Protein AF-X1VLU9-F1 (afdb_monomer_lite)

Organism: NCBI:txid412755

Sequence (115 aa):
IEFSKPILYQEQDTIEKRTSQYILWFVLENTLRLLHPFMPFITEEVWQKLSHKGESIMVSPWPKYKEKCMNKDAENKIEKIMSIIKTIRNIKSDMNIPYSKEIDLYLNVSEKDKL

InterPro domains:
  IPR002303 Valine-tRNA ligase [PTHR11946] (1-113)
  IPR009080 Aminoacyl-tRNA synthetase, class Ia, anticodon-binding [SSF47323] (1-112)
  IPR013155 Methionyl/Valyl/Leucyl/Isoleucyl-tRNA synthetase, anticodon-binding [PF08264] (1-106)

pLDDT: mean 91.16, std 8.03, range [52.5, 97.25]

Structure (mmCIF, N/CA/C/O backbone):
data_AF-X1VLU9-F1
#
_entry.id   AF-X1VLU9-F1
#
loop_
_atom_site.group_PDB
_atom_site.id
_atom_site.type_symbol
_atom_site.label_atom_id
_atom_site.label_alt_id
_atom_site.label_comp_id
_atom_site.label_asym_id
_atom_site.label_entity_id
_atom_site.label_seq_id
_atom_site.pdbx_PDB_ins_code
_atom_site.Cartn_x
_atom_site.Cartn_y
_atom_site.Cartn_z
_atom_site.occupancy
_atom_site.B_iso_or_equiv
_atom_site.auth_seq_id
_atom_site.auth_comp_id
_atom_site.auth_asym_id
_atom_site.auth_atom_id
_atom_site.pdbx_PDB_model_num
ATOM 1 N N . ILE A 1 1 ? -3.256 2.794 1.892 1.00 87.06 1 ILE A N 1
ATOM 2 C CA . ILE A 1 1 ? -2.352 3.781 2.537 1.00 87.06 1 ILE A CA 1
ATOM 3 C C . ILE A 1 1 ? -2.792 4.089 3.970 1.00 87.06 1 ILE A C 1
ATOM 5 O O . ILE A 1 1 ? -1.948 4.114 4.847 1.00 87.06 1 ILE A O 1
ATOM 9 N N . GLU A 1 2 ? -4.085 4.268 4.256 1.00 90.94 2 GLU A N 1
ATOM 10 C CA . GLU A 1 2 ? -4.553 4.614 5.615 1.00 90.94 2 GLU A CA 1
ATOM 11 C C . GLU A 1 2 ? -4.039 3.685 6.732 1.00 90.94 2 GLU A C 1
ATOM 13 O O . GLU A 1 2 ? -3.484 4.169 7.714 1.00 90.94 2 GLU A O 1
ATOM 18 N N . PHE A 1 3 ? -4.108 2.361 6.546 1.00 91.19 3 PHE A N 1
ATOM 19 C CA . PHE A 1 3 ? -3.645 1.386 7.546 1.00 91.19 3 PHE A CA 1
ATOM 20 C C . PHE A 1 3 ? -2.146 1.458 7.873 1.00 91.19 3 PHE A C 1
ATOM 22 O O . PHE A 1 3 ? -1.746 1.019 8.946 1.00 91.19 3 PHE A O 1
ATOM 29 N N . SER A 1 4 ? -1.306 2.008 6.988 1.00 92.75 4 SER A N 1
ATOM 30 C CA . SER A 1 4 ? 0.132 2.129 7.252 1.00 92.75 4 SER A CA 1
ATOM 31 C C . SER A 1 4 ? 0.494 3.401 8.021 1.00 92.75 4 SER A C 1
ATOM 33 O O . SER A 1 4 ? 1.587 3.462 8.577 1.00 92.75 4 SER A O 1
ATOM 35 N N . LYS A 1 5 ? -0.389 4.411 8.092 1.00 92.88 5 LYS A N 1
ATOM 36 C CA . LYS A 1 5 ? -0.102 5.697 8.759 1.00 92.88 5 LYS A CA 1
ATOM 37 C C . LYS A 1 5 ? 0.344 5.551 10.221 1.00 92.88 5 LYS A C 1
ATOM 39 O O . LYS A 1 5 ? 1.363 6.154 10.552 1.00 92.88 5 LYS A O 1
ATOM 44 N N . PRO A 1 6 ? -0.319 4.738 11.075 1.00 92.56 6 PRO A N 1
ATOM 45 C CA . PRO A 1 6 ? 0.094 4.593 12.471 1.00 92.56 6 PRO A CA 1
ATOM 46 C C . PRO A 1 6 ? 1.520 4.066 12.627 1.00 92.56 6 PRO A C 1
ATOM 48 O O . PRO A 1 6 ? 2.191 4.424 13.583 1.00 92.56 6 PRO A O 1
ATOM 51 N N . ILE A 1 7 ? 1.987 3.236 11.688 1.00 94.00 7 ILE A N 1
ATOM 52 C CA . ILE A 1 7 ? 3.350 2.689 11.678 1.00 94.00 7 ILE A CA 1
ATOM 53 C C . ILE A 1 7 ? 4.340 3.730 11.135 1.00 94.00 7 ILE A C 1
ATOM 55 O O . ILE A 1 7 ? 5.429 3.902 11.671 1.00 94.00 7 ILE A O 1
ATOM 59 N N . LEU A 1 8 ? 3.968 4.453 10.075 1.00 92.69 8 LEU A N 1
ATOM 60 C CA . LEU A 1 8 ? 4.845 5.440 9.436 1.00 92.69 8 LEU A CA 1
ATOM 61 C C . LEU A 1 8 ? 5.120 6.667 10.311 1.00 92.69 8 LEU A C 1
ATOM 63 O O . LEU A 1 8 ? 6.210 7.231 10.228 1.00 92.69 8 LEU A O 1
ATOM 67 N N . TYR A 1 9 ? 4.146 7.079 11.123 1.00 93.06 9 TYR A N 1
ATOM 68 C CA . TYR A 1 9 ? 4.248 8.259 11.987 1.00 93.06 9 TYR A CA 1
ATOM 69 C C . TYR A 1 9 ? 4.845 7.975 13.367 1.00 93.06 9 TYR A C 1
ATOM 71 O O . TYR A 1 9 ? 4.928 8.885 14.184 1.00 93.06 9 TYR A O 1
ATOM 79 N N . GLN A 1 10 ? 5.299 6.747 13.624 1.00 91.44 10 GLN A N 1
ATOM 80 C CA . GLN A 1 10 ? 6.104 6.459 14.811 1.00 91.44 10 GLN A CA 1
ATOM 81 C C . GLN A 1 10 ? 7.410 7.257 14.752 1.00 91.44 10 GLN A C 1
ATOM 83 O O . GLN A 1 10 ? 8.022 7.369 13.685 1.00 91.44 10 GLN A O 1
ATOM 88 N N . GLU A 1 11 ? 7.839 7.809 15.886 1.00 89.25 11 GLU A N 1
ATOM 89 C CA . GLU A 1 11 ? 9.069 8.606 15.965 1.00 89.25 11 GLU A CA 1
ATOM 90 C C . GLU A 1 11 ? 10.305 7.723 15.789 1.00 89.25 11 GLU A C 1
ATOM 92 O O . GLU A 1 11 ? 11.213 8.049 15.022 1.00 89.25 11 GLU A O 1
ATOM 97 N N . GLN A 1 12 ? 10.301 6.561 16.442 1.00 92.06 12 GLN A N 1
ATOM 98 C CA . GLN A 1 12 ? 11.376 5.588 16.365 1.00 92.06 12 GLN A CA 1
ATOM 99 C C . GLN A 1 12 ? 11.509 4.968 14.964 1.00 92.06 12 GLN A C 1
ATOM 101 O O . GLN A 1 12 ? 10.530 4.691 14.265 1.00 92.06 12 GLN A O 1
ATOM 106 N N . ASP A 1 13 ? 12.750 4.712 14.557 1.00 90.75 13 ASP A N 1
ATOM 107 C CA . ASP A 1 13 ? 13.049 3.975 13.332 1.00 90.75 13 ASP A CA 1
ATOM 108 C C . ASP A 1 13 ? 13.089 2.472 13.629 1.00 90.75 13 ASP A C 1
ATOM 110 O O . ASP A 1 13 ? 14.112 1.928 14.049 1.00 90.75 13 ASP A O 1
ATOM 114 N N . THR A 1 14 ? 11.941 1.809 13.471 1.00 94.94 14 THR A N 1
ATOM 115 C CA . THR A 1 14 ? 11.804 0.370 13.724 1.00 94.94 14 THR A CA 1
ATOM 116 C C . THR A 1 14 ? 11.893 -0.461 12.452 1.00 94.94 14 THR A C 1
ATOM 118 O O . THR A 1 14 ? 11.740 0.028 11.327 1.00 94.94 14 THR A O 1
ATOM 121 N N . ILE A 1 15 ? 12.087 -1.769 12.633 1.00 94.81 15 ILE A N 1
ATOM 122 C CA . ILE A 1 15 ? 12.042 -2.737 11.535 1.00 94.81 15 ILE A CA 1
ATOM 123 C C . ILE A 1 15 ? 10.670 -2.682 10.852 1.00 94.81 15 ILE A C 1
ATOM 125 O O . ILE A 1 15 ? 10.607 -2.621 9.629 1.00 94.81 15 ILE A O 1
ATOM 129 N N . GLU A 1 16 ? 9.580 -2.604 11.614 1.00 94.06 16 GLU A N 1
ATOM 130 C CA . GLU A 1 16 ? 8.211 -2.533 11.095 1.00 94.06 16 GLU A CA 1
ATOM 131 C C . GLU A 1 16 ? 7.997 -1.296 10.213 1.00 94.06 16 GLU A C 1
ATOM 133 O O . GLU A 1 16 ? 7.390 -1.393 9.141 1.00 94.06 16 GLU A O 1
ATOM 138 N N . LYS A 1 17 ? 8.536 -0.140 10.622 1.00 95.00 17 LYS A N 1
ATOM 139 C CA . LYS A 1 17 ? 8.474 1.103 9.844 1.00 95.00 17 LYS A CA 1
ATOM 140 C C . LYS A 1 17 ? 9.212 0.971 8.517 1.00 95.00 17 LYS A C 1
ATOM 142 O O . LYS A 1 17 ? 8.630 1.267 7.470 1.00 95.00 17 LYS A O 1
ATOM 147 N N . ARG A 1 18 ? 10.443 0.454 8.536 1.00 95.19 18 ARG A N 1
ATOM 148 C CA . ARG A 1 18 ? 11.242 0.211 7.322 1.00 95.19 18 ARG A CA 1
ATOM 149 C C . ARG A 1 18 ? 10.586 -0.816 6.400 1.00 95.19 18 ARG A C 1
ATOM 151 O O . ARG A 1 18 ? 10.531 -0.608 5.189 1.00 95.19 18 ARG A O 1
ATOM 158 N N . THR A 1 19 ? 10.033 -1.892 6.956 1.00 95.31 19 THR A N 1
ATOM 159 C CA . THR A 1 19 ? 9.283 -2.901 6.197 1.00 95.31 19 THR A CA 1
ATOM 160 C C . THR A 1 19 ? 8.052 -2.289 5.531 1.00 95.31 19 THR A C 1
ATOM 162 O O . THR A 1 19 ? 7.828 -2.514 4.344 1.00 95.31 19 THR A O 1
ATOM 165 N N . SER A 1 20 ? 7.285 -1.465 6.250 1.00 95.19 20 SER A N 1
ATOM 166 C CA . SER A 1 20 ? 6.116 -0.762 5.705 1.00 95.19 20 SER A CA 1
ATOM 167 C C . SER A 1 20 ? 6.497 0.181 4.555 1.00 95.19 20 SER A C 1
ATOM 169 O O . SER A 1 20 ? 5.884 0.138 3.488 1.00 95.19 20 SER A O 1
ATOM 171 N N . GLN A 1 21 ? 7.563 0.971 4.720 1.00 94.88 21 GLN A N 1
ATOM 172 C CA . GLN A 1 21 ? 8.094 1.845 3.666 1.00 94.88 21 GLN A CA 1
ATOM 173 C C . GLN A 1 21 ? 8.549 1.057 2.434 1.00 94.88 21 GLN A C 1
ATOM 175 O O . GLN A 1 21 ? 8.220 1.438 1.311 1.00 94.88 21 GLN A O 1
ATOM 180 N N . TYR A 1 22 ? 9.254 -0.059 2.633 1.00 95.38 22 TYR A N 1
ATOM 181 C CA . TYR A 1 22 ? 9.688 -0.925 1.540 1.00 95.38 22 TYR A CA 1
ATOM 182 C C . TYR A 1 22 ? 8.501 -1.507 0.767 1.00 95.38 22 TYR A C 1
ATOM 184 O O . TYR A 1 22 ? 8.501 -1.480 -0.462 1.00 95.38 22 TYR A O 1
ATOM 192 N N . ILE A 1 23 ? 7.470 -1.994 1.465 1.00 94.81 23 ILE A N 1
ATOM 193 C CA . ILE A 1 23 ? 6.259 -2.528 0.826 1.00 94.81 23 ILE A CA 1
ATOM 194 C C . ILE A 1 23 ? 5.544 -1.429 0.031 1.00 94.81 23 ILE A C 1
ATOM 196 O O . ILE A 1 23 ? 5.151 -1.666 -1.110 1.00 94.81 23 ILE A O 1
ATOM 200 N N . LEU A 1 24 ? 5.406 -0.221 0.590 1.00 95.69 24 LEU A N 1
ATOM 201 C CA . LEU A 1 24 ? 4.789 0.913 -0.107 1.00 95.69 24 LEU A CA 1
ATOM 202 C C . LEU A 1 24 ? 5.563 1.304 -1.366 1.00 95.69 24 LEU A C 1
ATOM 204 O O . LEU A 1 24 ? 4.955 1.476 -2.421 1.00 95.69 24 LEU A O 1
ATOM 208 N N . TRP A 1 25 ? 6.889 1.399 -1.266 1.00 95.88 25 TRP A N 1
ATOM 209 C CA . TRP A 1 25 ? 7.758 1.646 -2.412 1.00 95.88 25 TRP A CA 1
ATOM 210 C C . TRP A 1 25 ? 7.600 0.554 -3.477 1.00 95.88 25 TRP A C 1
ATOM 212 O O . TRP A 1 25 ? 7.368 0.866 -4.642 1.00 95.88 25 TRP A O 1
ATOM 222 N N . PHE A 1 26 ? 7.650 -0.719 -3.075 1.00 94.50 26 PHE A N 1
ATOM 223 C CA . PHE A 1 26 ? 7.532 -1.863 -3.978 1.00 94.50 26 PHE A CA 1
ATOM 224 C C . PHE A 1 26 ? 6.196 -1.861 -4.731 1.00 94.50 26 PHE A C 1
ATOM 226 O O . PHE A 1 26 ? 6.167 -2.034 -5.950 1.00 94.50 26 PHE A O 1
ATOM 233 N N . VAL A 1 27 ? 5.081 -1.641 -4.030 1.00 95.00 27 VAL A N 1
ATOM 234 C CA . VAL A 1 27 ? 3.748 -1.598 -4.648 1.00 95.00 27 VAL A CA 1
ATOM 235 C C . VAL A 1 27 ? 3.608 -0.389 -5.572 1.00 95.00 27 VAL A C 1
ATOM 237 O O . VAL A 1 27 ? 3.090 -0.535 -6.680 1.00 95.00 27 VAL A O 1
ATOM 240 N N . LEU A 1 28 ? 4.088 0.788 -5.159 1.00 96.06 28 LEU A N 1
ATOM 241 C CA . LEU A 1 28 ? 4.030 2.001 -5.974 1.00 96.06 28 LEU A CA 1
ATOM 242 C C . LEU A 1 28 ? 4.845 1.854 -7.265 1.00 96.06 28 LEU A C 1
ATOM 244 O O . LEU A 1 28 ? 4.321 2.126 -8.340 1.00 96.06 28 LEU A O 1
ATOM 248 N N . GLU A 1 29 ? 6.083 1.369 -7.177 1.00 95.44 29 GLU A N 1
ATOM 249 C CA . GLU A 1 29 ? 6.968 1.159 -8.330 1.00 95.44 29 GLU A CA 1
ATOM 250 C C . GLU A 1 29 ? 6.344 0.214 -9.368 1.00 95.44 29 GLU A C 1
ATOM 252 O O . GLU A 1 29 ? 6.296 0.540 -10.557 1.00 95.44 29 GLU A O 1
ATOM 257 N N . ASN A 1 30 ? 5.775 -0.913 -8.923 1.00 94.88 30 ASN A N 1
ATOM 258 C CA . ASN A 1 30 ? 5.117 -1.856 -9.829 1.00 94.88 30 ASN A CA 1
ATOM 259 C C . ASN A 1 30 ? 3.827 -1.265 -10.413 1.00 94.88 30 ASN A C 1
ATOM 261 O O . ASN A 1 30 ? 3.553 -1.457 -11.595 1.00 94.88 30 ASN A O 1
ATOM 265 N N . THR A 1 31 ? 3.060 -0.509 -9.624 1.00 95.81 31 THR A N 1
ATOM 266 C CA . THR A 1 31 ? 1.838 0.158 -10.101 1.00 95.81 31 THR A CA 1
ATOM 267 C C . THR A 1 31 ? 2.154 1.194 -11.177 1.00 95.81 31 THR A C 1
ATOM 269 O O . THR A 1 31 ? 1.472 1.232 -12.197 1.00 95.81 31 THR A O 1
ATOM 272 N N . LEU A 1 32 ? 3.214 1.992 -11.002 1.00 96.75 32 LEU A N 1
ATOM 273 C CA . LEU A 1 32 ? 3.661 2.956 -12.010 1.00 96.75 32 LEU A CA 1
ATOM 274 C C . LEU A 1 32 ? 4.038 2.261 -13.320 1.00 96.75 32 LEU A C 1
ATOM 276 O O . LEU A 1 32 ? 3.639 2.729 -14.382 1.00 96.75 32 LEU A O 1
ATOM 280 N N . ARG A 1 33 ? 4.732 1.117 -13.258 1.00 95.38 33 ARG A N 1
ATOM 281 C CA . ARG A 1 33 ? 5.093 0.338 -14.458 1.00 95.38 33 ARG A CA 1
ATOM 282 C C . ARG A 1 33 ? 3.875 -0.226 -15.176 1.00 95.38 33 ARG A C 1
ATOM 284 O O . ARG A 1 33 ? 3.818 -0.161 -16.399 1.00 95.38 33 ARG A O 1
ATOM 291 N N . LEU A 1 34 ? 2.884 -0.720 -14.433 1.00 96.12 34 LEU A N 1
ATOM 292 C CA . LEU A 1 34 ? 1.612 -1.171 -15.011 1.00 96.12 34 LEU A CA 1
ATOM 293 C C . LEU A 1 34 ? 0.830 -0.021 -15.663 1.00 96.12 34 LEU A C 1
ATOM 295 O O . LEU A 1 34 ? 0.137 -0.228 -16.656 1.00 96.12 34 LEU A O 1
ATOM 299 N N . LEU A 1 35 ? 0.938 1.184 -15.103 1.00 97.25 35 LEU A N 1
ATOM 300 C CA . LEU A 1 35 ? 0.200 2.368 -15.535 1.00 97.25 35 LEU A CA 1
ATOM 301 C C . LEU A 1 35 ? 0.896 3.145 -16.665 1.00 97.25 35 LEU A C 1
ATOM 303 O O . LEU A 1 35 ? 0.244 3.916 -17.370 1.00 97.25 35 LEU A O 1
ATOM 307 N N . HIS A 1 36 ? 2.200 2.936 -16.857 1.00 97.00 36 HIS A N 1
ATOM 308 C CA . HIS A 1 36 ? 3.024 3.668 -17.819 1.00 97.00 36 HIS A CA 1
ATOM 309 C C . HIS A 1 36 ? 2.502 3.649 -19.265 1.00 97.00 36 HIS A C 1
ATOM 311 O O . HIS A 1 36 ? 2.472 4.721 -19.871 1.00 97.00 36 HIS A O 1
ATOM 317 N N . PRO A 1 37 ? 1.991 2.523 -19.813 1.00 96.00 37 PRO A N 1
ATOM 318 C CA . PRO A 1 37 ? 1.419 2.506 -21.163 1.00 96.00 37 PRO A CA 1
ATOM 319 C C . PRO A 1 37 ? 0.236 3.465 -21.364 1.00 96.00 37 PRO A C 1
ATOM 321 O O . PRO A 1 37 ? -0.068 3.829 -22.495 1.00 96.00 37 PRO A O 1
ATOM 324 N N . PHE A 1 38 ? -0.433 3.873 -20.280 1.00 97.12 38 PHE A N 1
ATOM 325 C CA . PHE A 1 38 ? -1.590 4.769 -20.318 1.00 97.12 38 PHE A CA 1
ATOM 326 C C . PHE A 1 38 ? -1.229 6.219 -19.978 1.00 97.12 38 PHE A C 1
ATOM 328 O O . PHE A 1 38 ? -1.838 7.144 -20.509 1.00 97.12 38 PHE A O 1
ATOM 335 N N . MET A 1 39 ? -0.256 6.433 -19.086 1.00 96.94 39 MET A N 1
ATOM 336 C CA . MET A 1 39 ? 0.142 7.764 -18.608 1.00 96.94 39 MET A CA 1
ATOM 337 C C . MET A 1 39 ? 1.669 7.933 -18.595 1.00 96.94 39 MET A C 1
ATOM 339 O O . MET A 1 39 ? 2.264 8.050 -17.517 1.00 96.94 39 MET A O 1
ATOM 343 N N . PRO A 1 40 ? 2.330 7.965 -19.763 1.00 95.12 40 PRO A N 1
ATOM 344 C CA . PRO A 1 40 ? 3.781 7.825 -19.850 1.00 95.12 40 PRO A CA 1
ATOM 345 C C . PRO A 1 40 ? 4.547 8.952 -19.152 1.00 95.12 40 PRO A C 1
ATOM 347 O O . PRO A 1 40 ? 5.482 8.685 -18.406 1.00 95.12 40 PRO A O 1
ATOM 350 N N . PHE A 1 41 ? 4.115 10.204 -19.312 1.00 96.12 41 PHE A N 1
ATOM 351 C CA . PHE A 1 41 ? 4.836 11.356 -18.762 1.00 96.12 41 PHE A CA 1
ATOM 352 C C . PHE A 1 41 ? 4.745 11.448 -17.236 1.00 96.12 41 PHE A C 1
ATOM 354 O O . PHE A 1 41 ? 5.757 11.625 -16.564 1.00 96.12 41 PHE A O 1
ATOM 361 N N . ILE A 1 42 ? 3.540 11.281 -16.679 1.00 96.50 42 ILE A N 1
ATOM 362 C CA . ILE A 1 42 ? 3.320 11.374 -15.227 1.00 96.50 42 ILE A CA 1
ATOM 363 C C . ILE A 1 42 ? 4.005 10.208 -14.517 1.00 96.50 42 ILE A C 1
ATOM 365 O O . ILE A 1 42 ? 4.659 10.393 -13.494 1.00 96.50 42 ILE A O 1
ATOM 369 N N . THR A 1 43 ? 3.859 8.994 -15.051 1.00 97.12 43 THR A N 1
ATOM 370 C CA . THR A 1 43 ? 4.468 7.812 -14.431 1.00 97.12 43 THR A CA 1
ATOM 371 C C . THR A 1 43 ? 5.991 7.857 -14.493 1.00 97.12 43 THR A C 1
ATOM 373 O O . THR A 1 43 ? 6.612 7.496 -13.501 1.00 97.12 43 THR A O 1
ATOM 376 N N . GLU A 1 44 ? 6.588 8.360 -15.581 1.00 96.88 44 GLU A N 1
ATOM 377 C CA . GLU A 1 44 ? 8.033 8.607 -15.673 1.00 96.88 44 GLU A CA 1
ATOM 378 C C . GLU A 1 44 ? 8.482 9.635 -14.625 1.00 96.88 44 GLU A C 1
ATOM 380 O O . GLU A 1 44 ? 9.365 9.343 -13.824 1.00 96.88 44 GLU A O 1
ATOM 385 N N . GLU A 1 45 ? 7.835 10.802 -14.551 1.00 96.56 45 GLU A N 1
ATOM 386 C CA . GLU A 1 45 ? 8.222 11.857 -13.604 1.00 96.56 45 GLU A CA 1
ATOM 387 C C . GLU A 1 45 ? 8.164 11.383 -12.142 1.00 96.56 45 GLU A C 1
ATOM 389 O O . GLU A 1 45 ? 9.061 11.671 -11.346 1.00 96.56 45 GLU A O 1
ATOM 394 N N . VAL A 1 46 ? 7.112 10.645 -11.773 1.00 95.94 46 VAL A N 1
ATOM 395 C CA . VAL A 1 46 ? 6.974 10.092 -10.420 1.00 95.94 46 VAL A CA 1
ATOM 396 C C . VAL A 1 46 ? 7.996 8.984 -10.184 1.00 95.94 46 VAL A C 1
ATOM 398 O O . VAL A 1 46 ? 8.624 8.967 -9.125 1.00 95.94 46 VAL A O 1
ATOM 401 N N . TRP A 1 47 ? 8.190 8.078 -11.147 1.00 96.44 47 TRP A N 1
ATOM 402 C CA . TRP A 1 47 ? 9.134 6.969 -11.019 1.00 96.44 47 TRP A CA 1
ATOM 403 C C . TRP A 1 47 ? 10.559 7.475 -10.824 1.00 96.44 47 TRP A C 1
ATOM 405 O O . TRP A 1 47 ? 11.216 7.001 -9.907 1.00 96.44 47 TRP A O 1
ATOM 415 N N . GLN A 1 48 ? 10.982 8.514 -11.552 1.00 95.00 48 GLN A N 1
ATOM 416 C CA . GLN A 1 48 ? 12.310 9.126 -11.413 1.00 95.00 48 GLN A CA 1
ATOM 417 C C . GLN A 1 48 ? 12.603 9.697 -10.017 1.00 95.00 48 GLN A C 1
ATOM 419 O O . GLN A 1 48 ? 13.763 9.791 -9.622 1.00 95.00 48 GLN A O 1
ATOM 424 N N . LYS A 1 49 ? 11.568 10.059 -9.248 1.00 94.88 49 LYS A N 1
ATOM 425 C CA . LYS A 1 49 ? 11.704 10.555 -7.865 1.00 94.88 49 LYS A CA 1
ATOM 426 C C . LYS A 1 49 ? 11.790 9.431 -6.829 1.00 94.88 49 LYS A C 1
ATOM 428 O O . LYS A 1 49 ? 12.098 9.698 -5.668 1.00 94.88 49 LYS A O 1
ATOM 433 N N . LEU A 1 50 ? 11.487 8.190 -7.207 1.00 93.44 50 LEU A N 1
ATOM 434 C CA . LEU A 1 50 ? 11.612 7.031 -6.328 1.00 93.44 50 LEU A CA 1
ATOM 435 C C . LEU A 1 50 ? 13.046 6.498 -6.347 1.00 93.44 50 LEU A C 1
ATOM 437 O O . LEU A 1 50 ? 13.786 6.677 -7.305 1.00 93.44 50 LEU A O 1
ATOM 441 N N . SER A 1 51 ? 13.450 5.782 -5.300 1.00 90.31 51 SER A N 1
ATOM 442 C CA . SER A 1 51 ? 14.690 5.006 -5.359 1.00 90.31 51 SER A CA 1
ATOM 443 C C . SER A 1 51 ? 14.509 3.860 -6.353 1.00 90.31 51 SER A C 1
ATOM 445 O O . SER A 1 51 ? 13.774 2.918 -6.073 1.00 90.31 51 SER A O 1
ATOM 447 N N . HIS A 1 52 ? 15.140 3.923 -7.519 1.00 87.69 52 HIS A N 1
ATOM 448 C CA . HIS A 1 52 ? 14.991 2.910 -8.565 1.00 87.69 52 HIS A CA 1
ATOM 449 C C . HIS A 1 52 ? 16.342 2.536 -9.184 1.00 87.69 52 HIS A C 1
ATOM 451 O O . HIS A 1 52 ? 17.396 3.023 -8.772 1.00 87.69 52 HIS A O 1
ATOM 457 N N . LYS A 1 53 ? 16.311 1.590 -10.125 1.00 83.88 53 LYS A N 1
ATOM 458 C CA . LYS A 1 53 ? 17.461 1.215 -10.949 1.00 83.88 53 LYS A CA 1
ATOM 459 C C . LYS A 1 53 ? 17.049 1.294 -12.413 1.00 83.88 53 LYS A C 1
ATOM 461 O O . LYS A 1 53 ? 16.112 0.604 -12.805 1.00 83.88 53 LYS A O 1
ATOM 466 N N . GLY A 1 54 ? 17.804 2.042 -13.207 1.00 86.19 54 GLY A N 1
ATOM 467 C CA . GLY A 1 54 ? 17.576 2.199 -14.641 1.00 86.19 54 GLY A CA 1
ATOM 468 C C . GLY A 1 54 ? 17.462 3.665 -15.037 1.00 86.19 54 GLY A C 1
ATOM 469 O O . GLY A 1 54 ? 17.450 4.548 -14.186 1.00 86.19 54 GLY A O 1
ATOM 470 N N . GLU A 1 55 ? 17.412 3.913 -16.341 1.00 88.38 55 GLU A N 1
ATOM 471 C CA . GLU A 1 55 ? 17.363 5.273 -16.888 1.00 88.38 55 GLU A CA 1
ATOM 472 C C . GLU A 1 55 ? 15.931 5.762 -17.115 1.00 88.38 55 GLU A C 1
ATOM 474 O O . GLU A 1 55 ? 15.669 6.949 -16.968 1.00 88.38 55 GLU A O 1
ATOM 479 N N . SER A 1 56 ? 15.000 4.860 -17.443 1.00 92.75 56 SER A N 1
ATOM 480 C CA . SER A 1 56 ? 13.595 5.189 -17.705 1.00 92.75 56 SER A CA 1
ATOM 481 C C . SER A 1 56 ? 12.672 4.020 -17.358 1.00 92.75 56 SER A C 1
ATOM 483 O O . SER A 1 56 ? 13.020 2.841 -17.519 1.00 92.75 56 SER A O 1
ATOM 485 N N . ILE A 1 57 ? 11.453 4.349 -16.925 1.00 94.31 57 ILE A N 1
ATOM 486 C CA . ILE A 1 57 ? 10.400 3.356 -16.688 1.00 94.31 57 ILE A CA 1
ATOM 487 C C . ILE A 1 57 ? 9.988 2.646 -17.993 1.00 94.31 57 ILE A C 1
ATOM 489 O O . ILE A 1 57 ? 9.595 1.481 -17.952 1.00 94.31 57 ILE A O 1
ATOM 493 N N . MET A 1 58 ? 10.159 3.296 -19.152 1.00 93.19 58 MET A N 1
ATOM 494 C CA . MET A 1 58 ? 9.818 2.760 -20.477 1.00 93.19 58 MET A CA 1
ATOM 495 C C . MET A 1 58 ? 10.643 1.519 -20.853 1.00 93.19 58 MET A C 1
ATOM 497 O O . MET A 1 58 ? 10.136 0.613 -21.511 1.00 93.19 58 MET A O 1
ATOM 501 N N . VAL A 1 59 ? 11.909 1.465 -20.426 1.00 92.81 59 VAL A N 1
ATOM 502 C CA . VAL A 1 59 ? 12.831 0.337 -20.677 1.00 92.81 59 VAL A CA 1
ATOM 503 C C . VAL A 1 59 ? 12.955 -0.606 -19.481 1.00 92.81 59 VAL A C 1
ATOM 505 O O . VAL A 1 59 ? 13.692 -1.593 -19.525 1.00 92.81 59 VAL A O 1
ATOM 508 N N . SER A 1 60 ? 12.244 -0.310 -18.394 1.00 92.25 60 SER A N 1
ATOM 509 C CA . SER A 1 60 ? 12.228 -1.171 -17.221 1.00 92.25 60 SER A CA 1
ATOM 510 C C . SER A 1 60 ? 11.491 -2.479 -17.536 1.00 92.25 60 SER A C 1
ATOM 512 O O . SER A 1 60 ? 10.566 -2.489 -18.350 1.00 92.25 60 SER A O 1
ATOM 514 N N . PRO A 1 61 ? 11.854 -3.611 -16.897 1.00 92.44 61 PRO A N 1
ATOM 515 C CA . PRO A 1 61 ? 11.154 -4.875 -17.114 1.00 92.44 61 PRO A CA 1
ATOM 516 C C . PRO A 1 61 ? 9.643 -4.735 -16.878 1.00 92.44 61 PRO A C 1
ATOM 518 O O . PRO A 1 61 ? 9.190 -3.807 -16.215 1.00 92.44 61 PRO A O 1
ATOM 521 N N . TRP A 1 62 ? 8.826 -5.694 -17.299 1.00 93.81 62 TRP A N 1
ATOM 522 C CA . TRP A 1 62 ? 7.421 -5.728 -16.870 1.00 93.81 62 TRP A CA 1
ATOM 523 C C . TRP A 1 62 ? 7.281 -6.394 -15.485 1.00 93.81 62 TRP A C 1
ATOM 525 O O . TRP A 1 62 ? 8.024 -7.346 -15.204 1.00 93.81 62 TRP A O 1
ATOM 535 N N . PRO A 1 63 ? 6.382 -5.926 -14.594 1.00 93.25 63 PRO A N 1
ATOM 536 C CA . PRO A 1 63 ? 6.086 -6.605 -13.334 1.00 93.25 63 PRO A CA 1
ATOM 537 C C . PRO A 1 63 ? 5.665 -8.061 -13.560 1.00 93.25 63 PRO A C 1
ATOM 539 O O . PRO A 1 63 ? 4.833 -8.359 -14.414 1.00 93.25 63 PRO A O 1
ATOM 542 N N . LYS A 1 64 ? 6.243 -8.988 -12.789 1.00 93.44 64 LYS A N 1
ATOM 543 C CA . LYS A 1 64 ? 5.924 -10.421 -12.872 1.00 93.44 64 LYS A CA 1
ATOM 544 C C . LYS A 1 64 ? 5.132 -10.857 -11.650 1.00 93.44 64 LYS A C 1
ATOM 546 O O . LYS A 1 64 ? 5.483 -10.496 -10.526 1.00 93.44 64 LYS A O 1
ATOM 551 N N . TYR A 1 65 ? 4.109 -11.675 -11.881 1.00 93.25 65 TYR A N 1
ATOM 552 C CA . TYR A 1 65 ? 3.346 -12.315 -10.815 1.00 93.25 65 TYR A CA 1
ATOM 553 C C . TYR A 1 65 ? 4.261 -13.174 -9.928 1.00 93.25 65 TYR A C 1
ATOM 555 O O . TYR A 1 65 ? 5.147 -13.876 -10.420 1.00 93.25 65 TYR A O 1
ATOM 563 N N . LYS A 1 66 ? 4.045 -13.105 -8.611 1.00 93.12 66 LYS A N 1
ATOM 564 C CA . LYS A 1 66 ? 4.778 -13.875 -7.603 1.00 93.12 66 LYS A CA 1
ATOM 565 C C . LYS A 1 66 ? 3.780 -14.565 -6.685 1.00 93.12 66 LYS A C 1
ATOM 567 O O . LYS A 1 66 ? 3.204 -13.923 -5.814 1.00 93.12 66 LYS A O 1
ATOM 572 N N . GLU A 1 67 ? 3.638 -15.876 -6.832 1.00 93.12 67 GLU A N 1
ATOM 573 C CA . GLU A 1 67 ? 2.721 -16.685 -6.018 1.00 93.12 67 GLU A CA 1
ATOM 574 C C . GLU A 1 67 ? 3.000 -16.560 -4.512 1.00 93.12 67 GLU A C 1
ATOM 576 O O . GLU A 1 67 ? 2.078 -16.460 -3.714 1.00 93.12 67 GLU A O 1
ATOM 581 N N . LYS A 1 68 ? 4.276 -16.430 -4.121 1.00 92.62 68 LYS A N 1
ATOM 582 C CA . LYS A 1 68 ? 4.694 -16.224 -2.721 1.00 92.62 68 LYS A CA 1
ATOM 583 C C . LYS A 1 68 ? 4.132 -14.954 -2.070 1.00 92.62 68 LYS A C 1
ATOM 585 O O . LYS A 1 68 ? 4.195 -14.826 -0.854 1.00 92.62 68 LYS A O 1
ATOM 590 N N . CYS A 1 69 ? 3.655 -13.996 -2.863 1.00 90.19 69 CYS A N 1
ATOM 591 C CA . CYS A 1 69 ? 3.040 -12.771 -2.360 1.00 90.19 69 CYS A CA 1
ATOM 592 C C . CYS A 1 69 ? 1.528 -12.922 -2.127 1.00 90.19 69 CYS A C 1
ATOM 594 O O . CYS A 1 69 ? 0.916 -12.003 -1.594 1.00 90.19 69 CYS A O 1
ATOM 596 N N . MET A 1 70 ? 0.927 -14.051 -2.516 1.00 94.06 70 MET A N 1
ATOM 597 C CA . MET A 1 70 ? -0.486 -14.335 -2.289 1.00 94.06 70 MET A CA 1
ATOM 598 C C . MET A 1 70 ? -0.689 -14.861 -0.866 1.00 94.06 70 MET A C 1
ATOM 600 O O . MET A 1 70 ? -0.065 -15.841 -0.462 1.00 94.06 70 MET A O 1
ATOM 604 N N . ASN A 1 71 ? -1.576 -14.220 -0.106 1.00 95.38 71 ASN A N 1
ATOM 605 C CA . ASN A 1 71 ? -1.919 -14.641 1.249 1.00 95.38 71 ASN A CA 1
ATOM 606 C C . ASN A 1 71 ? -3.413 -14.415 1.505 1.00 95.38 71 ASN A C 1
ATOM 608 O O . ASN A 1 71 ? -3.830 -13.338 1.931 1.00 95.38 71 ASN A O 1
ATOM 612 N N . LYS A 1 72 ? -4.207 -15.462 1.259 1.00 95.06 72 LYS A N 1
ATOM 613 C CA . LYS A 1 72 ? -5.669 -15.417 1.401 1.00 95.06 72 LYS A CA 1
ATOM 614 C C . LYS A 1 72 ? -6.120 -15.160 2.837 1.00 95.06 72 LYS A C 1
ATOM 616 O O . LYS A 1 72 ? -7.118 -14.483 3.052 1.00 95.06 72 LYS A O 1
ATOM 621 N N . ASP A 1 73 ? -5.385 -15.659 3.826 1.00 94.94 73 ASP A N 1
ATOM 622 C CA . ASP A 1 73 ? -5.734 -15.434 5.230 1.00 94.94 73 ASP A CA 1
ATOM 623 C C . ASP A 1 73 ? -5.564 -13.959 5.608 1.00 94.94 73 ASP A C 1
ATOM 625 O O . ASP A 1 73 ? -6.410 -13.391 6.300 1.00 94.94 73 ASP A O 1
ATOM 629 N N . ALA A 1 74 ? -4.504 -13.311 5.117 1.00 93.19 74 ALA A N 1
ATOM 630 C CA . ALA A 1 74 ? -4.293 -11.879 5.306 1.00 93.19 74 ALA A CA 1
ATOM 631 C C . ALA A 1 74 ? -5.360 -11.038 4.584 1.00 93.19 74 ALA A C 1
ATOM 633 O O . ALA A 1 74 ? -5.869 -10.081 5.170 1.00 93.19 74 ALA A O 1
ATOM 634 N N . GLU A 1 75 ? -5.733 -11.412 3.356 1.00 93.94 75 GLU A N 1
ATOM 635 C CA . GLU A 1 75 ? -6.828 -10.778 2.604 1.00 93.94 75 GLU A CA 1
ATOM 636 C C . GLU A 1 75 ? -8.145 -10.850 3.390 1.00 93.94 75 GLU A C 1
ATOM 638 O O . GLU A 1 75 ? -8.729 -9.812 3.706 1.00 93.94 75 GLU A O 1
ATOM 643 N N . ASN A 1 76 ? -8.539 -12.049 3.829 1.00 93.69 76 ASN A N 1
ATOM 644 C CA . ASN A 1 76 ? -9.753 -12.270 4.619 1.00 93.69 76 ASN A CA 1
ATOM 645 C C . ASN A 1 76 ? -9.763 -11.449 5.921 1.00 93.69 76 ASN A C 1
ATOM 647 O O . ASN A 1 76 ? -10.789 -10.885 6.308 1.00 93.69 76 ASN A O 1
ATOM 651 N N . LYS A 1 77 ? -8.621 -11.356 6.616 1.00 92.50 77 LYS A N 1
ATOM 652 C CA . LYS A 1 77 ? -8.498 -10.548 7.842 1.00 92.50 77 LYS A CA 1
ATOM 653 C C . LYS A 1 77 ? -8.702 -9.059 7.562 1.00 92.50 77 LYS A C 1
ATOM 655 O O . LYS A 1 77 ? -9.425 -8.396 8.308 1.00 92.50 77 LYS A O 1
ATOM 660 N N . ILE A 1 78 ? -8.112 -8.532 6.489 1.00 93.50 78 ILE A N 1
ATOM 661 C CA . ILE A 1 78 ? -8.280 -7.126 6.097 1.00 93.50 78 ILE A CA 1
ATOM 662 C C . ILE A 1 78 ? -9.719 -6.836 5.661 1.00 93.50 78 ILE A C 1
ATOM 664 O O . ILE A 1 78 ? -10.265 -5.803 6.049 1.00 93.50 78 ILE A O 1
ATOM 668 N N . GLU A 1 79 ? -10.365 -7.744 4.930 1.00 93.88 79 GLU A N 1
ATOM 669 C CA . GLU A 1 79 ? -11.771 -7.598 4.539 1.00 93.88 79 GLU A CA 1
ATOM 670 C C . GLU A 1 79 ? -12.706 -7.504 5.752 1.00 93.88 79 GLU A C 1
ATOM 672 O O . GLU A 1 79 ? -13.573 -6.626 5.795 1.00 93.88 79 GLU A O 1
ATOM 677 N N . LYS A 1 80 ? -12.491 -8.335 6.784 1.00 91.38 80 LYS A N 1
ATOM 678 C CA . LYS A 1 80 ? -13.242 -8.249 8.049 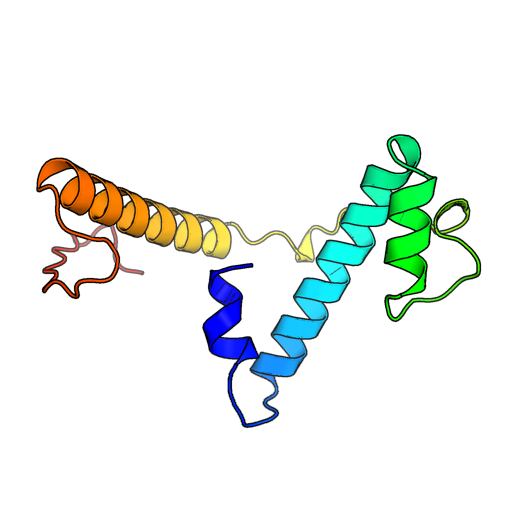1.00 91.38 80 LYS A CA 1
ATOM 679 C C . LYS A 1 80 ? -13.043 -6.898 8.745 1.00 91.38 80 LYS A C 1
ATOM 681 O O . LYS A 1 80 ? -14.004 -6.300 9.219 1.00 91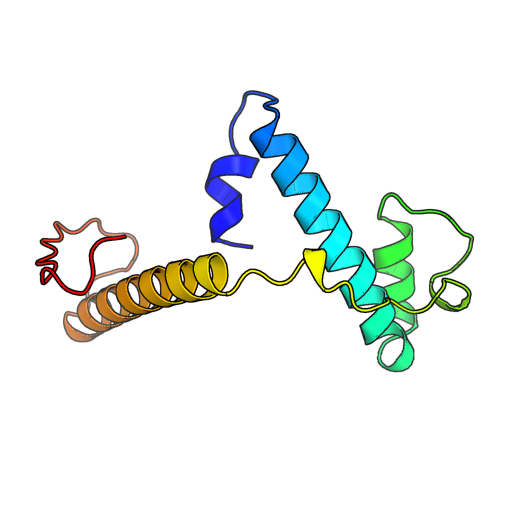.38 80 LYS A O 1
ATOM 686 N N . ILE A 1 81 ? -11.820 -6.370 8.775 1.00 92.31 81 ILE A N 1
ATOM 687 C CA . ILE A 1 81 ? -11.555 -5.044 9.360 1.00 92.31 81 ILE A CA 1
ATOM 688 C C . ILE A 1 81 ? -12.263 -3.944 8.553 1.00 92.31 81 ILE A C 1
ATOM 690 O O . ILE A 1 81 ? -12.897 -3.057 9.130 1.00 92.31 81 ILE A O 1
ATOM 694 N N . MET A 1 82 ? -12.200 -4.002 7.220 1.00 93.56 82 MET A N 1
ATOM 695 C CA . MET A 1 82 ? -12.877 -3.037 6.350 1.00 93.56 82 MET A CA 1
ATOM 696 C C . MET A 1 82 ? -14.400 -3.067 6.521 1.00 93.56 82 MET A C 1
ATOM 698 O O . MET A 1 82 ? -15.030 -2.006 6.507 1.00 93.56 82 MET A O 1
ATOM 702 N N . SER A 1 83 ? -14.996 -4.249 6.709 1.00 92.31 83 SER A N 1
ATOM 703 C CA . SER A 1 83 ? -16.439 -4.376 6.935 1.00 92.31 83 SER A CA 1
ATOM 704 C C . SER A 1 83 ? -16.859 -3.730 8.257 1.00 92.31 83 SER A C 1
ATOM 706 O O . SER A 1 83 ? -17.818 -2.958 8.272 1.00 92.31 83 SER A O 1
ATOM 708 N N . ILE A 1 84 ? -16.090 -3.929 9.333 1.00 91.75 84 ILE A N 1
ATOM 709 C CA . ILE A 1 84 ? -16.322 -3.281 10.633 1.00 91.75 84 ILE A CA 1
ATOM 710 C C . ILE A 1 84 ? -16.237 -1.753 10.500 1.00 91.75 84 ILE A C 1
ATOM 712 O O . ILE A 1 84 ? -17.157 -1.050 10.921 1.00 91.75 84 ILE A O 1
ATOM 716 N N . ILE A 1 85 ? -15.185 -1.226 9.860 1.00 92.25 85 ILE A N 1
ATOM 717 C CA . ILE A 1 85 ? -15.021 0.224 9.640 1.00 92.25 85 ILE A CA 1
ATOM 718 C C . ILE A 1 85 ? -16.202 0.793 8.847 1.00 92.25 85 ILE A C 1
ATOM 720 O O . ILE A 1 85 ? -16.720 1.861 9.181 1.00 92.25 85 ILE A O 1
ATOM 724 N N . LYS A 1 86 ? -16.655 0.083 7.808 1.00 93.38 86 LYS A N 1
ATOM 725 C CA . LYS A 1 86 ? -17.805 0.496 6.997 1.00 93.38 86 LYS A CA 1
ATOM 726 C C . LYS A 1 86 ? -19.085 0.551 7.831 1.00 93.38 86 LYS A C 1
ATOM 728 O O . LYS A 1 86 ? -19.806 1.540 7.735 1.00 93.38 86 LYS A O 1
ATOM 733 N N . THR A 1 87 ? -19.335 -0.453 8.669 1.00 91.88 87 THR A N 1
ATOM 734 C CA . THR A 1 87 ? -20.489 -0.487 9.579 1.00 91.88 87 THR A CA 1
ATOM 735 C C . THR A 1 87 ? -20.464 0.687 10.552 1.00 91.88 87 THR A C 1
ATOM 737 O O . THR A 1 87 ? -21.454 1.404 10.666 1.00 91.88 87 THR A O 1
ATOM 740 N N . ILE A 1 88 ? -19.317 0.957 11.182 1.00 92.12 88 ILE A N 1
ATOM 741 C CA . ILE A 1 88 ? -19.153 2.105 12.089 1.00 92.12 88 ILE A CA 1
ATOM 742 C C . ILE A 1 88 ? -19.424 3.423 11.354 1.00 92.12 88 ILE A C 1
ATOM 744 O O . ILE A 1 88 ? -20.124 4.295 11.870 1.00 92.12 88 ILE A O 1
ATOM 748 N N . ARG A 1 89 ? -18.886 3.576 10.138 1.00 92.38 89 ARG A N 1
ATOM 749 C CA . ARG A 1 89 ? -19.067 4.787 9.330 1.00 92.38 89 ARG A CA 1
ATOM 750 C C . ARG A 1 89 ? -20.537 5.011 8.970 1.00 92.38 89 ARG A C 1
ATOM 752 O O . ARG A 1 89 ? -21.007 6.140 9.061 1.00 92.38 89 ARG A O 1
ATOM 759 N N . ASN A 1 90 ? -21.250 3.944 8.615 1.00 93.19 90 ASN A N 1
ATOM 760 C CA . ASN A 1 90 ? -22.679 4.001 8.315 1.00 93.19 90 ASN A CA 1
ATOM 761 C C . ASN A 1 90 ? -23.491 4.405 9.554 1.00 93.19 90 ASN A C 1
ATOM 763 O O . ASN A 1 90 ? -24.246 5.362 9.475 1.00 93.19 90 ASN A O 1
ATOM 767 N N . ILE A 1 91 ? -23.254 3.779 10.714 1.00 91.31 91 ILE A N 1
ATOM 768 C CA . ILE A 1 91 ? -23.948 4.126 11.969 1.00 91.31 91 ILE A CA 1
ATOM 769 C C . ILE A 1 91 ? -23.730 5.599 12.335 1.00 91.31 91 ILE A C 1
ATOM 771 O O . ILE A 1 91 ? -24.681 6.300 12.676 1.00 91.31 91 ILE A O 1
ATOM 775 N N . LYS A 1 92 ? -22.486 6.095 12.236 1.00 92.69 92 LYS A N 1
ATOM 776 C CA . LYS A 1 92 ? -22.198 7.516 12.483 1.00 92.69 92 LYS A CA 1
ATOM 777 C C . LYS A 1 92 ? -22.958 8.423 11.514 1.00 92.69 92 LYS A C 1
ATOM 779 O O . LYS A 1 92 ? -23.478 9.445 11.947 1.00 92.69 92 LYS A O 1
ATOM 784 N N . SER A 1 93 ? -23.046 8.046 10.239 1.00 94.25 93 SER A N 1
ATOM 785 C CA . SER A 1 93 ? -23.814 8.791 9.238 1.00 94.25 93 SER A CA 1
ATOM 786 C C . SER A 1 93 ? -25.312 8.804 9.557 1.00 94.25 93 SER A C 1
ATOM 788 O O . SER A 1 93 ? -25.921 9.870 9.538 1.00 94.25 93 SER A O 1
ATOM 790 N N . ASP A 1 94 ? -25.891 7.652 9.894 1.00 92.94 94 ASP A N 1
ATOM 791 C CA . ASP A 1 94 ? -27.324 7.500 10.178 1.00 92.94 94 ASP A CA 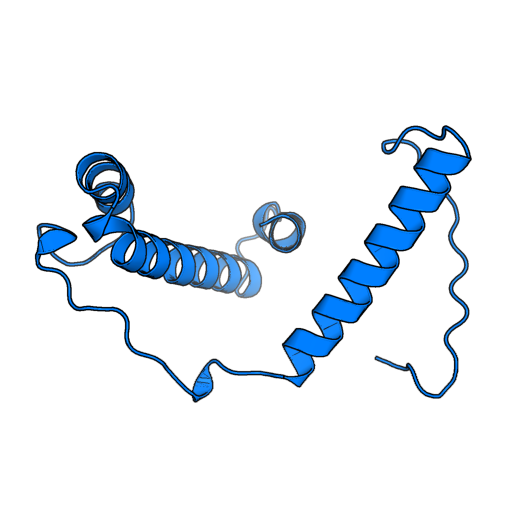1
ATOM 792 C C . ASP A 1 94 ? -27.743 8.269 11.439 1.00 92.94 94 ASP A C 1
ATOM 794 O O . ASP A 1 94 ? -28.824 8.850 11.501 1.00 92.94 94 ASP A O 1
ATOM 798 N N . MET A 1 95 ? -26.858 8.323 12.438 1.00 92.62 95 MET A N 1
ATOM 799 C CA . MET A 1 95 ? -27.059 9.081 13.676 1.00 92.62 95 MET A CA 1
ATOM 800 C C . MET A 1 95 ? -26.591 10.543 13.583 1.00 92.62 95 MET A C 1
ATOM 802 O O . MET A 1 95 ? -26.629 11.259 14.583 1.00 92.62 95 MET A O 1
ATOM 806 N N . ASN A 1 96 ? -26.131 10.991 12.408 1.00 92.31 96 ASN A N 1
ATOM 807 C CA . ASN A 1 96 ? -25.590 12.331 12.164 1.00 92.31 96 ASN A CA 1
ATOM 808 C C . ASN A 1 96 ? 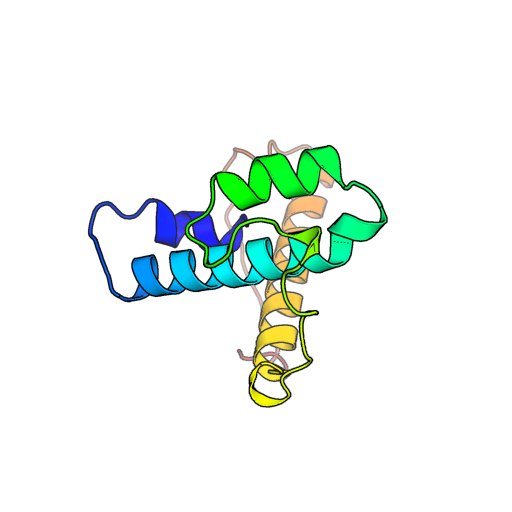-24.472 12.739 13.155 1.00 92.31 96 ASN A C 1
ATOM 810 O O . ASN A 1 96 ? -24.378 13.884 13.603 1.00 92.31 96 ASN A O 1
ATOM 814 N N . ILE A 1 97 ? -23.626 11.775 13.528 1.00 91.75 97 ILE A N 1
ATOM 815 C CA . ILE A 1 97 ? -22.483 11.958 14.426 1.00 91.75 97 ILE A CA 1
ATOM 816 C C . ILE A 1 97 ? -21.249 12.331 13.589 1.00 91.75 97 ILE A C 1
ATOM 818 O O . ILE A 1 97 ? -20.874 11.579 12.685 1.00 91.75 97 ILE A O 1
ATOM 822 N N . PRO A 1 98 ? -20.540 13.430 13.911 1.00 92.25 98 PRO A N 1
ATOM 823 C CA . PRO A 1 98 ? -19.289 13.776 13.242 1.00 92.25 98 PRO A CA 1
ATOM 824 C C . PRO A 1 98 ? -18.240 12.657 13.336 1.00 92.25 98 PRO A C 1
ATOM 826 O O . PRO A 1 98 ? -18.011 12.092 14.407 1.00 92.25 98 PRO A O 1
ATOM 829 N N . TYR A 1 99 ? -17.533 12.369 12.237 1.00 88.44 99 TYR A N 1
ATOM 830 C CA . TYR A 1 99 ? -16.522 11.300 12.209 1.00 88.44 99 TYR A CA 1
ATOM 831 C C . TYR A 1 99 ? -15.361 11.516 13.186 1.00 88.44 99 TYR A C 1
ATOM 833 O O . TYR A 1 99 ? -14.806 10.531 13.672 1.00 88.44 99 TYR A O 1
ATOM 841 N N . SER A 1 100 ? -15.046 12.776 13.503 1.00 90.44 100 SER A N 1
ATOM 842 C CA . SER A 1 100 ? -14.020 13.178 14.471 1.00 90.44 100 SER A CA 1
ATOM 843 C C . SER A 1 100 ? -14.397 12.910 15.927 1.00 90.44 100 SER A C 1
ATOM 845 O O . SER A 1 100 ? -13.514 12.896 16.778 1.00 90.44 100 SER A O 1
ATOM 847 N N . LYS A 1 101 ? -15.685 12.707 16.235 1.00 91.31 101 LYS A N 1
ATOM 848 C CA . LYS A 1 101 ? -16.134 12.425 17.599 1.00 91.31 101 LYS A CA 1
ATOM 849 C C . LYS A 1 101 ? -15.888 10.957 17.932 1.00 91.31 101 LY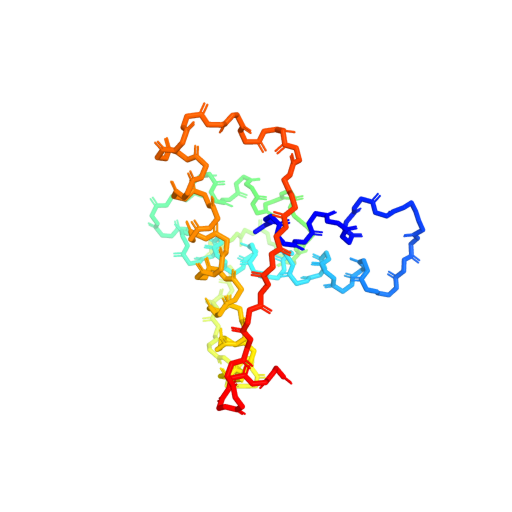S A C 1
ATOM 851 O O . LYS A 1 101 ? -16.311 10.069 17.184 1.00 91.31 101 LYS A O 1
ATOM 856 N N . GLU A 1 102 ? -15.225 10.707 19.052 1.00 88.56 102 GLU A N 1
ATOM 857 C CA . GLU A 1 102 ? -15.031 9.361 19.590 1.00 88.56 102 GLU A CA 1
ATOM 858 C C . GLU A 1 102 ? -16.367 8.765 20.060 1.00 88.56 102 GLU A C 1
ATOM 860 O O . GLU A 1 102 ? -17.266 9.487 20.499 1.00 88.56 102 GLU A O 1
ATOM 865 N N . ILE A 1 103 ? -16.518 7.450 19.892 1.00 87.88 103 ILE A N 1
ATOM 866 C CA . ILE A 1 103 ? -17.707 6.695 20.298 1.00 87.88 103 ILE A CA 1
ATOM 867 C C . ILE A 1 103 ? -17.271 5.395 20.968 1.00 87.88 103 ILE A C 1
ATOM 869 O O . ILE A 1 103 ? -16.310 4.766 20.521 1.00 87.88 103 ILE A O 1
ATOM 873 N N . ASP A 1 104 ? -18.011 4.977 21.988 1.00 88.44 104 ASP A N 1
ATOM 874 C CA . ASP A 1 104 ? -17.833 3.663 22.594 1.00 88.44 104 ASP A CA 1
ATOM 875 C C . ASP A 1 104 ? -18.448 2.593 21.690 1.00 88.44 104 ASP A C 1
ATOM 877 O O . ASP A 1 104 ? -19.588 2.710 21.230 1.00 88.44 104 ASP A O 1
ATOM 881 N N . LEU A 1 105 ? -17.676 1.546 21.409 1.00 85.69 105 LEU A N 1
ATOM 882 C CA . LEU A 1 105 ? -18.073 0.453 20.529 1.00 85.69 105 LEU A CA 1
ATOM 883 C C . LEU A 1 105 ? -18.034 -0.868 21.287 1.00 85.69 105 LEU A C 1
ATOM 885 O O . LEU A 1 105 ? -17.006 -1.247 21.845 1.00 85.69 105 LEU A O 1
ATOM 889 N N . TYR A 1 106 ? -19.141 -1.602 21.229 1.00 87.69 106 TYR A N 1
ATOM 890 C CA . TYR A 1 106 ? -19.238 -2.963 21.744 1.00 87.69 106 TYR A CA 1
ATOM 891 C C . TYR A 1 106 ? -19.320 -3.934 20.570 1.00 87.69 106 TYR A C 1
ATOM 893 O O . TYR A 1 106 ? -20.265 -3.899 19.782 1.00 87.69 106 TYR A O 1
ATOM 901 N N . LEU A 1 107 ? -18.314 -4.798 20.444 1.00 84.25 107 LEU A N 1
ATOM 902 C CA . LEU A 1 107 ? -18.259 -5.835 19.418 1.00 84.25 107 LEU A CA 1
ATOM 903 C C . LEU A 1 107 ? -18.651 -7.176 20.038 1.00 84.25 107 LEU A C 1
ATOM 905 O O . LEU A 1 107 ? -17.965 -7.676 20.928 1.00 84.25 107 LEU A O 1
ATOM 909 N N . ASN A 1 10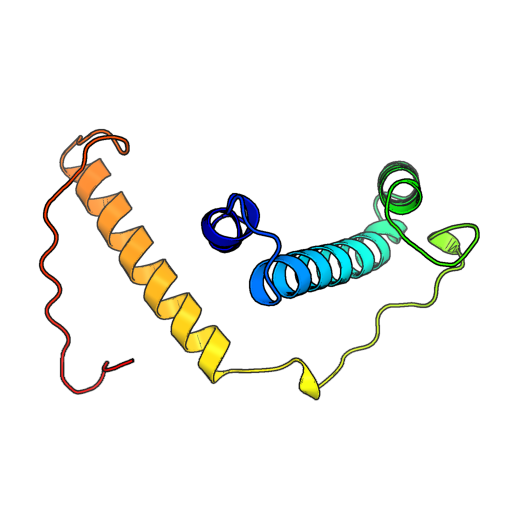8 ? -19.737 -7.770 19.548 1.00 85.12 108 ASN A N 1
ATOM 910 C CA . ASN A 1 108 ? -20.084 -9.152 19.858 1.00 85.12 108 ASN A CA 1
ATOM 911 C C . ASN A 1 108 ? -19.569 -10.052 18.730 1.00 85.12 108 ASN A C 1
ATOM 913 O O . ASN A 1 108 ? -20.062 -9.988 17.603 1.00 85.12 108 ASN A O 1
ATOM 917 N N . VAL A 1 109 ? -18.549 -10.855 19.029 1.00 79.94 109 VAL A N 1
ATOM 918 C CA . VAL A 1 109 ? -17.934 -11.774 18.068 1.00 79.94 109 VAL A CA 1
ATOM 919 C C . VAL A 1 109 ? -18.506 -13.166 18.294 1.00 79.94 109 VAL A C 1
ATOM 921 O O . VAL A 1 109 ? -18.274 -13.780 19.336 1.00 79.94 109 VAL A O 1
ATOM 924 N N . SER A 1 110 ? -19.241 -13.679 17.307 1.00 75.06 110 SER A N 1
ATOM 925 C CA . SER A 1 110 ? -19.703 -15.068 17.331 1.00 75.06 110 SER A CA 1
ATOM 926 C C . SER A 1 110 ? -18.513 -16.033 17.194 1.00 75.06 110 SER A C 1
ATOM 928 O O . SER A 1 110 ? -17.525 -15.712 16.535 1.00 75.06 110 SER A O 1
ATOM 930 N N . GLU A 1 111 ? -18.572 -17.222 17.806 1.00 64.19 111 GLU A N 1
ATOM 931 C CA . GLU A 1 111 ? -17.422 -18.149 17.873 1.00 64.19 111 GLU A CA 1
ATOM 932 C C . GLU A 1 111 ? -16.854 -18.577 16.510 1.00 64.19 111 GLU A C 1
ATOM 934 O O . GLU A 1 111 ? -15.697 -18.985 16.436 1.00 64.19 111 GLU A O 1
ATOM 939 N N . LYS A 1 112 ? -17.629 -18.434 15.430 1.00 59.50 112 LYS A N 1
ATOM 940 C CA . LYS A 1 112 ? -17.200 -18.725 14.054 1.00 59.50 112 LYS A CA 1
ATOM 941 C C . LYS A 1 112 ? -16.308 -17.636 13.435 1.00 59.50 112 LYS A C 1
ATOM 943 O O . LYS A 1 112 ? -15.761 -17.861 12.360 1.00 59.50 112 LYS A O 1
ATOM 948 N N . ASP A 1 113 ? -16.133 -16.493 14.104 1.00 57.31 113 ASP A N 1
ATOM 949 C CA . ASP A 1 113 ? -15.464 -15.298 13.569 1.00 57.31 113 ASP A CA 1
ATOM 950 C C . ASP A 1 113 ? -14.244 -14.815 14.372 1.00 57.31 113 ASP A C 1
ATOM 952 O O . ASP A 1 113 ? -13.767 -13.698 14.154 1.00 57.31 113 ASP A O 1
ATOM 956 N N . LYS A 1 114 ? -13.695 -15.645 15.269 1.00 53.81 114 LYS A N 1
ATOM 957 C CA . LYS A 1 114 ? -12.451 -15.318 15.991 1.00 53.81 114 LYS A CA 1
ATOM 958 C C . LYS A 1 114 ? -11.272 -15.147 15.002 1.00 53.81 114 LYS A C 1
ATOM 960 O O . LYS A 1 114 ? -11.128 -15.934 14.068 1.00 53.81 114 LYS A O 1
ATOM 965 N N . LEU A 1 115 ? -10.502 -14.066 15.189 1.00 52.50 115 LEU A N 1
ATOM 966 C CA . LEU A 1 115 ? -9.373 -13.599 14.353 1.00 52.50 115 LEU A CA 1
ATOM 967 C C . LEU A 1 115 ? -8.112 -14.472 14.445 1.00 52.50 115 LEU A C 1
ATOM 969 O O . LEU A 1 115 ? -7.878 -15.036 15.533 1.00 52.50 115 LEU A O 1
#

Foldseek 3Di:
DVVCVVLCPDPDDDPSNVVSVVVVLVVLLLVLLVCCVPPVPVSFVVNVPGPDDDDTSVPDDHDDDDPVPDDVVVVVVVVVVVVVVVVVVVVCVVVVHDPPDDDDDDDDDDPVGDD

Secondary structure (DSSP, 8-state):
-GGGHHHHT-SS--HHHHHHHHHHHHHHHHHHHHHTTT-HHHHHHHHHTSS-SSS-GGGSPPP---GGG--HHHHHHHHHHHHHHHHHHHHHHHTT--TTS---------GGG--

Radius of gyration: 19.43 Å; chains: 1; bounding box: 45×32×44 Å